Protein AF-B5H5Q3-F1 (afdb_monomer)

Radius of gyration: 19.98 Å; Cα contacts (8 Å, |Δi|>4): 103; chains: 1; bounding box: 59×44×45 Å

Mean predicted aligned error: 7.94 Å

Structure (mmCIF, N/CA/C/O backbone):
data_AF-B5H5Q3-F1
#
_entry.id   AF-B5H5Q3-F1
#
loop_
_atom_site.group_PDB
_atom_site.id
_atom_site.type_symbol
_atom_site.label_atom_id
_atom_site.label_alt_id
_atom_site.label_comp_id
_atom_site.label_asym_id
_atom_site.label_entity_id
_atom_site.label_seq_id
_atom_site.pdbx_PDB_ins_code
_atom_site.Cartn_x
_atom_site.Cartn_y
_atom_site.Cartn_z
_atom_site.occupancy
_atom_site.B_iso_or_equiv
_atom_site.auth_seq_id
_atom_site.auth_comp_id
_atom_site.auth_asym_id
_atom_site.auth_atom_id
_atom_site.pdbx_PDB_model_num
ATOM 1 N N . MET A 1 1 ? 44.001 32.741 -11.423 1.00 55.09 1 MET A N 1
ATOM 2 C CA . MET A 1 1 ? 42.917 33.695 -11.099 1.00 55.09 1 MET A CA 1
ATOM 3 C C . MET A 1 1 ? 42.228 34.040 -12.415 1.00 55.09 1 MET A C 1
ATOM 5 O O . MET A 1 1 ? 42.958 34.307 -13.357 1.00 55.09 1 MET A 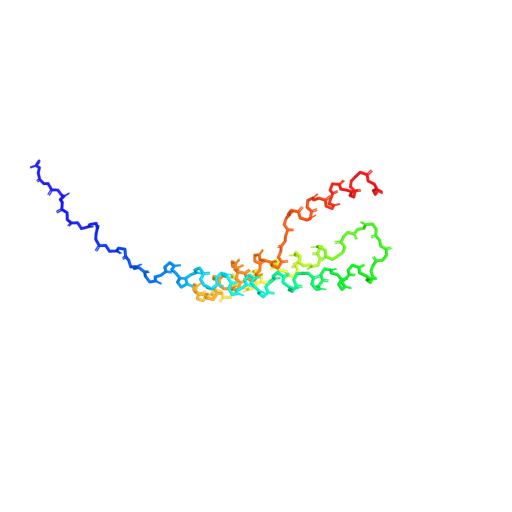O 1
ATOM 9 N N . ALA A 1 2 ? 40.889 33.980 -12.461 1.00 48.66 2 ALA A N 1
ATOM 10 C CA . ALA A 1 2 ? 40.002 33.971 -13.646 1.00 48.66 2 ALA A CA 1
ATOM 11 C C . ALA A 1 2 ? 39.981 32.629 -14.409 1.00 48.66 2 ALA A C 1
ATOM 13 O O . ALA A 1 2 ? 41.018 32.133 -14.819 1.00 48.66 2 ALA A O 1
ATOM 14 N N . GLY A 1 3 ? 38.867 31.935 -14.622 1.00 43.88 3 GLY A N 1
ATOM 15 C CA . GLY A 1 3 ? 37.472 32.141 -14.241 1.00 43.88 3 GLY A CA 1
ATOM 16 C C . GLY A 1 3 ? 36.688 30.963 -14.828 1.00 43.88 3 GLY A C 1
ATOM 17 O O . GLY A 1 3 ? 36.491 30.906 -16.036 1.00 43.88 3 GLY A O 1
ATOM 18 N N . ARG A 1 4 ? 36.303 29.986 -13.994 1.00 48.16 4 ARG A N 1
ATOM 19 C CA . ARG A 1 4 ? 35.401 28.886 -14.380 1.00 48.16 4 ARG A CA 1
ATOM 20 C C . ARG A 1 4 ? 33.978 29.443 -14.430 1.00 48.16 4 ARG A C 1
ATOM 22 O O . ARG A 1 4 ? 33.277 29.437 -13.425 1.00 48.16 4 ARG A O 1
ATOM 29 N N . LEU A 1 5 ? 33.588 29.947 -15.594 1.00 65.25 5 LEU A N 1
ATOM 30 C CA . LEU A 1 5 ? 32.201 30.195 -15.969 1.00 65.25 5 LEU A CA 1
ATOM 31 C C . LEU A 1 5 ? 31.893 29.317 -17.178 1.00 65.25 5 LEU A C 1
ATOM 33 O O . LEU A 1 5 ? 32.636 29.338 -18.154 1.00 65.25 5 LEU A O 1
ATOM 37 N N . GLY A 1 6 ? 30.792 28.577 -17.093 1.00 53.34 6 GLY A N 1
ATOM 38 C CA . GLY A 1 6 ? 30.222 27.843 -18.218 1.00 53.34 6 GLY A CA 1
ATOM 39 C C . GLY A 1 6 ? 30.374 26.334 -18.101 1.00 53.34 6 GLY A C 1
ATOM 40 O O . GLY A 1 6 ? 31.250 25.759 -18.730 1.00 53.34 6 GLY A O 1
ATOM 41 N N . ASP A 1 7 ? 29.532 25.709 -17.276 1.00 50.41 7 ASP A N 1
ATOM 42 C CA . ASP A 1 7 ? 28.501 24.796 -17.796 1.00 50.41 7 ASP A CA 1
ATOM 43 C C . ASP A 1 7 ? 27.568 24.363 -16.646 1.00 50.41 7 ASP A C 1
ATOM 45 O O . ASP A 1 7 ? 27.742 23.332 -16.005 1.00 50.41 7 ASP A O 1
ATOM 49 N N . GLN A 1 8 ? 26.617 25.237 -16.307 1.00 54.97 8 GLN A N 1
ATOM 50 C CA . GLN A 1 8 ? 25.498 24.965 -15.391 1.00 54.97 8 GLN A CA 1
ATOM 51 C C . GLN A 1 8 ? 24.194 24.991 -16.208 1.00 54.97 8 GLN A C 1
ATOM 53 O O . GLN A 1 8 ? 23.258 25.718 -15.882 1.00 54.97 8 GLN A O 1
ATOM 58 N N . GLY A 1 9 ? 24.160 24.275 -17.336 1.00 47.84 9 GLY A N 1
ATOM 59 C CA . GLY A 1 9 ? 23.084 24.372 -18.323 1.00 47.84 9 GLY A CA 1
ATOM 60 C C . GLY A 1 9 ? 22.610 23.015 -18.827 1.00 47.84 9 GLY A C 1
ATOM 61 O O . GLY A 1 9 ? 22.812 22.687 -19.988 1.00 47.84 9 GLY A O 1
ATOM 62 N N . GLY A 1 10 ? 21.952 22.228 -17.972 1.00 42.03 10 GLY A N 1
ATOM 63 C CA . GLY A 1 10 ? 21.424 20.924 -18.382 1.00 42.03 10 GLY A CA 1
ATOM 64 C C . GLY A 1 10 ? 20.318 20.361 -17.495 1.00 42.03 10 GLY A C 1
ATOM 65 O O . GLY A 1 10 ? 20.287 19.155 -17.258 1.00 42.03 10 GLY A O 1
ATOM 66 N N . ALA A 1 11 ? 19.415 21.199 -16.978 1.00 49.88 11 ALA A N 1
ATOM 67 C CA . ALA A 1 11 ? 18.161 20.700 -16.421 1.00 49.88 11 ALA A CA 1
ATOM 68 C C . ALA A 1 11 ? 17.346 20.067 -17.563 1.00 49.88 11 ALA A C 1
ATOM 70 O O . ALA A 1 11 ? 16.744 20.785 -18.354 1.00 49.88 11 ALA A O 1
ATOM 71 N N . ARG A 1 12 ? 17.364 18.731 -17.675 1.00 56.44 12 ARG A N 1
ATOM 72 C CA . ARG A 1 12 ? 16.445 17.974 -18.542 1.00 56.44 12 ARG A CA 1
ATOM 73 C C . ARG A 1 12 ? 15.008 18.183 -18.021 1.00 56.44 12 ARG A C 1
ATOM 75 O O . ARG A 1 12 ? 14.709 17.665 -16.941 1.00 56.44 12 ARG A O 1
ATOM 82 N N . PRO A 1 13 ? 14.133 18.959 -18.696 1.00 52.31 13 PRO A N 1
ATOM 83 C CA . PRO A 1 13 ? 12.822 19.366 -18.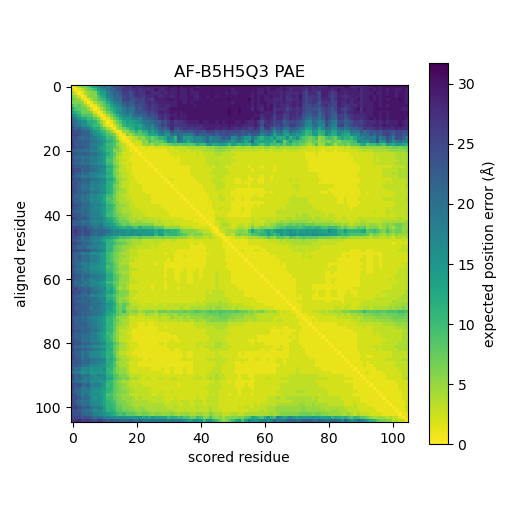160 1.00 52.31 13 PRO A CA 1
ATOM 84 C C . PRO A 1 13 ? 11.750 18.260 -18.169 1.00 52.31 13 PRO A C 1
ATOM 86 O O . PRO A 1 13 ? 10.609 18.478 -17.777 1.00 52.31 13 PRO A O 1
ATOM 89 N N . ASP A 1 14 ? 12.103 17.067 -18.615 1.00 54.38 14 ASP A N 1
ATOM 90 C CA . ASP A 1 14 ? 11.216 15.970 -18.985 1.00 54.38 14 ASP A CA 1
ATOM 91 C C . ASP A 1 14 ? 11.237 14.817 -17.966 1.00 54.38 14 ASP A C 1
ATOM 93 O O . ASP A 1 14 ? 10.234 14.126 -17.780 1.00 54.38 14 ASP A O 1
ATOM 97 N N . GLY A 1 15 ? 12.329 14.664 -17.208 1.00 53.09 15 GLY A N 1
ATOM 98 C CA . GLY A 1 15 ? 12.467 13.599 -16.207 1.00 53.09 15 GLY A CA 1
ATOM 99 C C . GLY A 1 15 ? 11.628 13.802 -14.939 1.00 53.09 15 GLY A C 1
ATOM 100 O O . GLY A 1 15 ? 11.191 12.828 -14.336 1.00 53.09 15 GLY A O 1
ATOM 101 N N . GLY A 1 16 ? 11.372 15.051 -14.531 1.00 61.38 16 GLY A N 1
ATOM 102 C CA . GLY A 1 16 ? 10.642 15.360 -13.293 1.00 61.38 16 GLY A CA 1
ATOM 103 C C . GLY A 1 16 ? 9.127 15.176 -13.410 1.00 61.38 16 GLY A C 1
ATOM 104 O O . GLY A 1 16 ? 8.512 14.548 -12.552 1.00 61.38 16 GLY A O 1
ATOM 105 N N . VAL A 1 17 ? 8.520 15.686 -14.487 1.00 66.25 17 VAL A N 1
ATOM 106 C CA . VAL A 1 17 ? 7.060 15.629 -14.704 1.00 66.25 17 VAL A CA 1
ATOM 107 C C . VAL A 1 17 ? 6.583 14.194 -14.923 1.00 66.25 17 VAL A C 1
ATOM 109 O O . VAL A 1 17 ? 5.590 13.783 -14.323 1.00 66.25 17 VAL A O 1
ATOM 112 N N . VAL A 1 18 ? 7.314 13.406 -15.720 1.00 69.50 18 VAL A N 1
ATOM 113 C CA . VAL A 1 18 ? 7.005 11.981 -15.929 1.00 69.50 18 VAL A CA 1
ATOM 114 C C . VAL A 1 18 ? 7.073 11.216 -14.606 1.00 69.50 18 VAL A C 1
ATOM 116 O O . VAL A 1 18 ? 6.203 10.392 -14.333 1.00 69.50 18 VAL A O 1
ATOM 119 N N . ASN A 1 19 ? 8.034 11.542 -13.737 1.00 85.25 19 ASN A N 1
ATOM 120 C CA . ASN A 1 19 ? 8.141 10.934 -12.413 1.00 85.25 19 ASN A CA 1
ATOM 121 C C . ASN A 1 19 ? 6.895 11.227 -11.554 1.00 85.25 19 ASN A C 1
ATOM 123 O O . ASN A 1 19 ? 6.316 10.313 -10.973 1.00 85.25 19 ASN A O 1
ATOM 127 N N . TRP A 1 20 ? 6.416 12.477 -11.536 1.00 92.88 20 TRP A N 1
ATOM 128 C CA . TRP A 1 20 ? 5.206 12.854 -10.793 1.00 92.88 20 TRP A CA 1
ATOM 129 C C . TRP A 1 20 ? 3.942 12.174 -11.314 1.00 92.88 20 TRP A C 1
ATOM 131 O O . TRP A 1 20 ? 3.133 11.710 -10.513 1.00 92.88 20 TRP A O 1
ATOM 141 N N . LEU A 1 21 ? 3.772 12.076 -12.636 1.00 96.25 21 LEU A N 1
ATOM 142 C CA . LEU A 1 21 ? 2.628 11.378 -13.229 1.00 96.25 21 LEU A CA 1
ATOM 143 C C . LEU A 1 21 ? 2.596 9.905 -12.814 1.00 96.25 21 LEU A C 1
ATOM 145 O O . LEU A 1 21 ? 1.539 9.398 -12.449 1.00 96.25 21 LEU A O 1
ATOM 149 N N . LEU A 1 22 ? 3.750 9.236 -12.800 1.00 96.56 22 LEU A N 1
ATOM 150 C CA . LEU A 1 22 ? 3.857 7.847 -12.353 1.00 96.56 22 LEU A CA 1
ATOM 151 C C . LEU A 1 22 ? 3.512 7.697 -10.867 1.00 96.56 22 LEU A C 1
ATOM 153 O O . LEU A 1 22 ? 2.750 6.796 -10.518 1.00 96.56 22 LEU A O 1
ATOM 157 N N . VAL A 1 23 ? 3.990 8.599 -10.001 1.00 97.44 23 VAL A N 1
ATOM 158 C CA . VAL A 1 23 ? 3.586 8.606 -8.583 1.00 97.44 23 VAL A CA 1
ATOM 159 C C . VAL A 1 23 ? 2.075 8.786 -8.458 1.00 97.44 23 VAL A C 1
ATOM 161 O O . VAL A 1 23 ? 1.435 8.021 -7.741 1.00 97.44 23 VAL A O 1
ATOM 164 N N . MET A 1 24 ? 1.493 9.758 -9.168 1.00 97.88 24 MET A N 1
ATOM 165 C CA . MET A 1 24 ? 0.057 10.044 -9.106 1.00 97.88 24 MET A CA 1
ATOM 166 C C . MET A 1 24 ? -0.788 8.862 -9.578 1.00 97.88 24 MET A C 1
ATOM 168 O O . MET A 1 24 ? -1.762 8.524 -8.915 1.00 97.88 24 MET A O 1
ATOM 172 N N . VAL A 1 25 ? -0.410 8.200 -10.674 1.00 98.25 25 VAL A N 1
ATOM 173 C CA . VAL A 1 25 ? -1.118 7.011 -11.173 1.00 98.25 25 VAL A CA 1
ATOM 174 C C . VAL A 1 25 ? -1.019 5.863 -10.171 1.00 98.25 25 VAL A C 1
ATOM 176 O O . VAL A 1 25 ? -2.033 5.255 -9.833 1.00 98.25 25 VAL A O 1
ATOM 179 N N . GLY A 1 26 ? 0.178 5.589 -9.647 1.00 98.25 26 GLY A N 1
ATOM 180 C CA . GLY A 1 26 ? 0.366 4.551 -8.634 1.00 98.25 26 GLY A CA 1
ATOM 181 C C . GLY A 1 26 ? -0.452 4.837 -7.376 1.00 98.25 26 GLY A C 1
ATOM 182 O O . GLY A 1 26 ? -1.154 3.959 -6.878 1.00 98.25 26 GLY A O 1
ATOM 183 N N . ALA A 1 27 ? -0.442 6.085 -6.909 1.00 98.25 27 ALA A N 1
ATOM 184 C CA . ALA A 1 27 ? -1.188 6.508 -5.732 1.00 98.25 27 ALA A CA 1
ATOM 185 C C . ALA A 1 27 ? -2.710 6.471 -5.944 1.00 98.25 27 ALA A C 1
ATOM 187 O O . ALA A 1 27 ? -3.444 6.041 -5.052 1.00 98.25 27 ALA A O 1
ATOM 188 N N . ALA A 1 28 ? -3.186 6.861 -7.131 1.00 98.44 28 ALA A N 1
ATOM 189 C CA . ALA A 1 28 ? -4.597 6.804 -7.509 1.00 98.44 28 ALA A CA 1
ATOM 190 C C . ALA A 1 28 ? -5.145 5.370 -7.532 1.00 98.44 28 ALA A C 1
ATOM 192 O O . ALA A 1 28 ? -6.341 5.180 -7.338 1.00 98.44 28 ALA A O 1
ATOM 193 N N . LEU A 1 29 ? -4.285 4.364 -7.722 1.00 98.38 29 LEU A N 1
ATOM 194 C CA . LEU A 1 29 ? -4.638 2.949 -7.580 1.00 98.38 29 LEU A CA 1
ATOM 195 C C . LEU A 1 29 ? -4.463 2.451 -6.137 1.00 98.38 29 LEU A C 1
ATOM 197 O O . LEU A 1 29 ? -5.319 1.734 -5.616 1.00 98.38 29 LEU A O 1
ATOM 201 N N . GLY A 1 30 ? -3.377 2.849 -5.470 1.00 98.38 30 GLY A N 1
ATOM 202 C CA . GLY A 1 30 ? -3.029 2.381 -4.127 1.00 98.38 30 GLY A CA 1
ATOM 203 C C . GLY A 1 30 ? -3.997 2.850 -3.047 1.00 98.38 30 GLY A C 1
ATOM 204 O O . GLY A 1 30 ? -4.382 2.057 -2.191 1.00 98.38 30 GLY A O 1
ATOM 205 N N . ALA A 1 31 ? -4.459 4.102 -3.106 1.00 98.31 31 ALA A N 1
ATOM 206 C CA . ALA A 1 31 ? -5.363 4.647 -2.096 1.00 98.31 31 ALA A CA 1
ATOM 207 C C . ALA A 1 31 ? -6.760 3.981 -2.100 1.00 98.31 31 ALA A C 1
ATOM 209 O O . ALA A 1 31 ? -7.215 3.587 -1.021 1.00 98.31 31 ALA A O 1
ATOM 210 N N . PRO A 1 32 ? -7.439 3.774 -3.251 1.00 98.44 32 PRO A N 1
ATOM 211 C CA . PRO A 1 32 ? -8.672 2.988 -3.291 1.00 98.44 32 PRO A CA 1
ATOM 212 C C . PRO A 1 32 ? -8.459 1.534 -2.874 1.00 98.44 32 PRO A C 1
ATOM 214 O O . PRO A 1 32 ? -9.279 0.993 -2.134 1.00 98.44 32 PRO A O 1
ATOM 217 N N . LEU A 1 33 ? -7.353 0.906 -3.292 1.00 98.44 33 LEU A N 1
ATOM 218 C CA . LEU A 1 33 ? -7.044 -0.468 -2.897 1.00 98.44 33 LEU A CA 1
ATOM 219 C C . LEU A 1 33 ? -6.869 -0.588 -1.379 1.00 98.44 33 LEU A C 1
ATOM 221 O O . LEU A 1 33 ? -7.418 -1.513 -0.780 1.00 98.44 33 LEU A O 1
ATOM 225 N N . ARG A 1 34 ? -6.179 0.373 -0.750 1.00 98.25 34 ARG A N 1
ATOM 226 C CA . ARG A 1 34 ? -6.075 0.480 0.710 1.00 98.25 34 ARG A CA 1
ATOM 227 C C . ARG A 1 34 ? -7.451 0.575 1.343 1.00 98.25 34 ARG A C 1
ATOM 229 O O . ARG A 1 34 ? -7.761 -0.229 2.210 1.00 98.25 34 ARG A O 1
ATOM 236 N N . TYR A 1 35 ? -8.275 1.520 0.891 1.00 98.06 35 TYR A N 1
ATOM 237 C CA . TYR A 1 35 ? -9.611 1.735 1.444 1.00 98.06 35 TYR A CA 1
ATOM 238 C C . TYR A 1 35 ? -10.482 0.475 1.360 1.00 98.06 35 TYR A C 1
ATOM 240 O O . TYR A 1 35 ? -11.080 0.064 2.352 1.00 98.06 35 TYR A O 1
ATOM 248 N N . LEU A 1 36 ? -10.535 -0.166 0.191 1.00 98.19 36 LEU A N 1
ATOM 249 C CA . LEU A 1 36 ? -11.356 -1.356 -0.017 1.00 98.19 36 LEU A CA 1
ATOM 250 C C . LEU A 1 36 ? -10.838 -2.555 0.782 1.00 98.19 36 LEU A C 1
ATOM 252 O O . LEU A 1 36 ? -11.638 -3.264 1.391 1.00 98.19 36 LEU A O 1
ATOM 256 N N . THR A 1 37 ? -9.520 -2.770 0.809 1.00 97.75 37 THR A N 1
ATOM 257 C CA . THR A 1 37 ? -8.901 -3.892 1.532 1.00 97.75 37 THR A CA 1
ATOM 258 C C . THR A 1 37 ? -9.051 -3.726 3.038 1.00 97.75 37 THR A C 1
ATOM 260 O O . THR A 1 37 ? -9.487 -4.662 3.703 1.00 97.75 37 THR A O 1
ATOM 263 N N . ASP A 1 38 ? -8.768 -2.532 3.564 1.00 96.75 38 ASP A N 1
ATOM 264 C CA . ASP A 1 38 ? -8.942 -2.200 4.978 1.00 96.75 38 ASP A CA 1
ATOM 265 C C . ASP A 1 38 ? -10.379 -2.484 5.433 1.00 96.75 38 ASP A C 1
ATOM 267 O O . ASP A 1 38 ? -10.599 -3.268 6.355 1.00 96.75 38 ASP A O 1
ATOM 271 N N . ARG A 1 39 ? -11.375 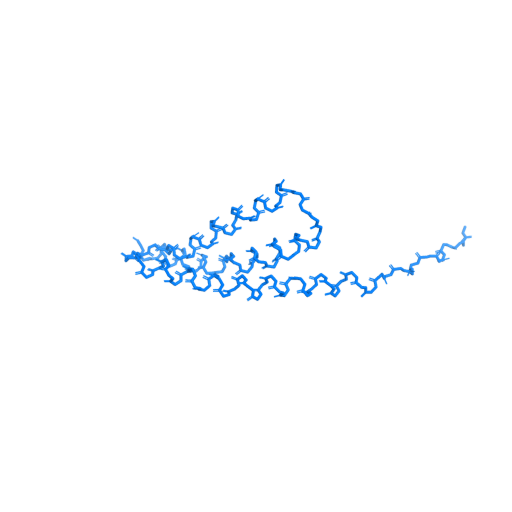-1.961 4.704 1.00 96.06 39 ARG A N 1
ATOM 272 C CA . ARG A 1 39 ? -12.797 -2.175 5.013 1.00 96.06 39 ARG A CA 1
ATOM 273 C C . ARG A 1 39 ? -13.208 -3.638 4.894 1.00 96.06 39 ARG A C 1
ATOM 275 O O . ARG A 1 39 ? -13.922 -4.142 5.759 1.00 96.06 39 ARG A O 1
ATOM 282 N N . ALA A 1 40 ? -12.779 -4.323 3.836 1.00 97.25 40 ALA A N 1
ATOM 283 C CA . ALA A 1 40 ? -13.111 -5.725 3.620 1.00 97.25 40 ALA A CA 1
ATOM 284 C C . ALA A 1 40 ? -12.551 -6.612 4.740 1.00 97.25 40 ALA A C 1
ATOM 286 O O . ALA A 1 40 ? -13.266 -7.475 5.252 1.00 97.25 40 ALA A O 1
ATOM 287 N N . VAL A 1 41 ? -11.298 -6.405 5.134 1.00 96.94 41 VAL A N 1
ATOM 288 C CA . VAL A 1 41 ? -10.670 -7.169 6.213 1.00 96.94 41 VAL A CA 1
ATOM 289 C C . VAL A 1 41 ? -11.310 -6.807 7.550 1.00 96.94 41 VAL A C 1
ATOM 291 O O . VAL A 1 41 ? -11.752 -7.702 8.260 1.00 96.94 41 VAL A O 1
ATOM 294 N N . GLN A 1 42 ? -11.463 -5.521 7.868 1.00 93.69 42 GLN A N 1
ATOM 295 C CA . GLN A 1 42 ? -11.975 -5.102 9.172 1.00 93.69 42 GLN A CA 1
ATOM 296 C C . GLN A 1 42 ? -13.399 -5.609 9.447 1.00 93.69 42 GLN A C 1
ATOM 298 O O . GLN A 1 42 ? -13.691 -6.016 10.563 1.00 93.69 42 GLN A O 1
ATOM 303 N N . VAL A 1 43 ? -14.280 -5.659 8.441 1.00 94.69 43 VAL A N 1
ATOM 304 C CA . VAL A 1 43 ? -15.659 -6.171 8.610 1.00 94.69 43 VAL A CA 1
ATOM 305 C C . VAL A 1 43 ? -15.702 -7.675 8.922 1.00 94.69 43 VAL A C 1
ATOM 307 O O . VAL A 1 43 ? -16.687 -8.160 9.470 1.00 94.69 43 VAL A O 1
ATOM 310 N N . ARG A 1 44 ? -14.648 -8.429 8.593 1.00 94.88 44 ARG A N 1
ATOM 311 C CA . ARG A 1 44 ? -14.560 -9.873 8.871 1.00 94.88 44 ARG A CA 1
ATOM 312 C C . ARG A 1 44 ? -14.008 -10.188 10.262 1.00 94.88 44 ARG A C 1
ATOM 314 O O . ARG A 1 44 ? -14.060 -11.343 10.672 1.00 94.88 44 ARG A O 1
ATOM 321 N N . HIS A 1 45 ? -13.478 -9.191 10.968 1.00 92.25 45 HIS A N 1
ATOM 322 C CA . HIS A 1 45 ? -12.850 -9.354 12.273 1.00 92.25 45 HIS A CA 1
ATOM 323 C C . HIS A 1 45 ? -13.558 -8.482 13.312 1.00 92.25 45 HIS A C 1
ATOM 325 O O . HIS A 1 45 ? -13.367 -7.268 13.352 1.00 92.25 45 HIS A O 1
ATOM 331 N N . ASP A 1 46 ? -14.336 -9.110 14.192 1.00 83.50 46 ASP A N 1
ATOM 332 C CA . ASP A 1 46 ? -14.952 -8.436 15.338 1.00 83.50 46 ASP A CA 1
ATOM 333 C C . ASP A 1 46 ? -13.965 -8.391 16.515 1.00 83.50 46 ASP A C 1
ATOM 335 O O . ASP A 1 46 ? -14.055 -9.147 17.481 1.00 83.50 46 ASP A O 1
ATOM 339 N N . SER A 1 47 ? -12.915 -7.580 16.375 1.00 85.25 47 SER A N 1
ATOM 340 C CA . SER A 1 47 ? -11.873 -7.433 17.393 1.00 85.25 47 SER A CA 1
ATOM 341 C C . SER A 1 47 ? -11.420 -5.988 17.534 1.00 85.25 47 SER A C 1
ATOM 343 O O . SER A 1 47 ? -11.453 -5.227 16.570 1.00 85.25 47 SER A O 1
ATOM 345 N N . VAL A 1 48 ? -10.901 -5.641 18.715 1.00 88.62 48 VAL A N 1
ATOM 346 C CA . VAL A 1 48 ? -10.311 -4.319 18.998 1.00 88.62 48 VAL A CA 1
ATOM 347 C C . VAL A 1 48 ? -9.059 -4.061 18.147 1.00 88.62 48 VAL A C 1
ATOM 349 O O . VAL A 1 48 ? -8.720 -2.913 17.868 1.00 88.62 48 VAL A O 1
ATOM 352 N N . PHE A 1 49 ? -8.381 -5.124 17.704 1.00 94.00 49 PHE A N 1
ATOM 353 C CA . PHE A 1 49 ? -7.195 -5.019 16.863 1.00 94.00 49 PHE A CA 1
ATOM 354 C C . PHE A 1 49 ? -7.543 -4.556 15.429 1.00 94.00 49 PHE A C 1
ATOM 356 O O . PHE A 1 49 ? -8.465 -5.111 14.816 1.00 94.00 49 PHE A O 1
ATOM 363 N N . PRO A 1 50 ? -6.792 -3.590 14.860 1.00 95.19 50 PRO A N 1
ATOM 364 C CA . PRO A 1 50 ? -7.043 -3.040 13.529 1.00 95.19 50 PRO A CA 1
ATOM 365 C C . PRO A 1 50 ? -6.510 -3.950 12.408 1.00 95.19 50 PRO A C 1
ATOM 367 O O . PRO A 1 50 ? -5.510 -3.660 11.743 1.00 95.19 50 PRO A O 1
ATOM 370 N N . TRP A 1 51 ? -7.179 -5.082 12.180 1.00 97.19 51 TRP A N 1
ATOM 371 C CA . TRP A 1 51 ? -6.784 -6.049 11.150 1.00 97.19 51 TRP A CA 1
ATOM 372 C C . TRP A 1 51 ? -6.724 -5.444 9.746 1.00 97.19 51 TRP A C 1
ATOM 374 O O . TRP A 1 51 ? -5.830 -5.803 8.980 1.00 97.19 51 TRP A O 1
ATOM 384 N N . GLY A 1 52 ? -7.627 -4.515 9.415 1.00 97.12 52 GLY A N 1
ATOM 385 C CA . GLY A 1 52 ? -7.624 -3.837 8.116 1.00 97.12 52 GLY A CA 1
ATOM 386 C C . GLY A 1 52 ? -6.303 -3.122 7.838 1.00 97.12 52 GLY A C 1
ATOM 387 O O . GLY A 1 52 ? -5.604 -3.438 6.868 1.00 97.12 52 GLY A O 1
ATOM 388 N N . THR A 1 53 ? -5.913 -2.230 8.748 1.00 97.38 53 THR A N 1
ATOM 389 C CA . THR A 1 53 ? -4.706 -1.414 8.604 1.00 97.38 53 THR A CA 1
ATOM 390 C C . THR A 1 53 ? -3.431 -2.246 8.740 1.00 97.38 53 THR A C 1
ATOM 392 O O . THR A 1 53 ? -2.442 -1.977 8.050 1.00 97.38 53 THR A O 1
ATOM 395 N N . PHE A 1 54 ? -3.441 -3.301 9.559 1.00 97.62 54 PHE A N 1
ATOM 396 C CA . PHE A 1 54 ? -2.329 -4.248 9.621 1.00 97.62 54 PHE A CA 1
ATOM 397 C C . PHE A 1 54 ? -2.104 -4.953 8.274 1.00 97.62 54 PHE A C 1
ATOM 399 O O . PHE A 1 54 ? -0.981 -4.969 7.767 1.00 97.62 54 PHE A O 1
ATOM 406 N N . VAL A 1 55 ? -3.164 -5.488 7.658 1.00 98.25 55 VAL A N 1
ATOM 407 C CA . VAL A 1 55 ? -3.058 -6.245 6.401 1.00 98.25 55 VAL A CA 1
ATOM 408 C C . VAL A 1 55 ? -2.574 -5.366 5.250 1.00 98.25 55 VAL A C 1
ATOM 410 O O . VAL A 1 55 ? -1.680 -5.788 4.516 1.00 98.25 55 VAL A O 1
ATOM 413 N N . VAL A 1 56 ? -3.092 -4.143 5.095 1.00 98.38 56 VAL A N 1
ATOM 414 C CA . VAL A 1 56 ? -2.637 -3.247 4.012 1.00 98.38 56 VAL A CA 1
ATOM 415 C C . VAL A 1 56 ? -1.166 -2.846 4.174 1.00 98.38 56 VAL A C 1
ATOM 417 O O . VAL A 1 56 ? -0.436 -2.807 3.184 1.00 98.38 56 VAL A O 1
ATOM 420 N N . ASN A 1 57 ? -0.692 -2.631 5.409 1.00 98.38 57 ASN A N 1
ATOM 421 C CA . ASN A 1 57 ? 0.718 -2.335 5.676 1.00 98.38 57 ASN A CA 1
ATOM 422 C C . ASN A 1 57 ? 1.623 -3.549 5.433 1.00 98.38 57 ASN A C 1
ATOM 424 O O . ASN A 1 57 ? 2.664 -3.410 4.790 1.00 98.38 57 ASN A O 1
ATOM 428 N N . ALA A 1 58 ? 1.225 -4.738 5.893 1.00 98.50 58 ALA A N 1
ATOM 429 C CA . ALA A 1 58 ? 1.991 -5.967 5.698 1.00 98.50 58 ALA A CA 1
ATOM 430 C C . ALA A 1 58 ? 2.080 -6.349 4.211 1.00 98.50 58 ALA A C 1
ATOM 432 O O . ALA A 1 58 ? 3.173 -6.589 3.696 1.00 98.50 58 ALA A O 1
ATOM 433 N N . ALA A 1 59 ? 0.949 -6.335 3.498 1.00 98.31 59 ALA A N 1
ATOM 434 C CA . ALA A 1 59 ? 0.896 -6.634 2.070 1.00 98.31 59 ALA A CA 1
ATOM 4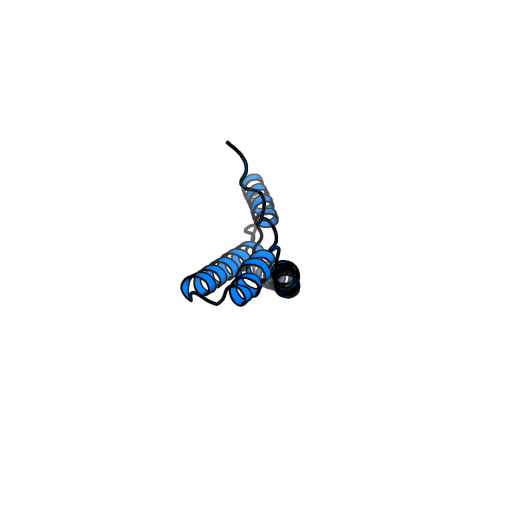35 C C . ALA A 1 59 ? 1.660 -5.592 1.241 1.00 98.31 59 ALA A C 1
ATOM 437 O O . ALA A 1 59 ? 2.444 -5.960 0.367 1.00 98.31 59 ALA A O 1
ATOM 438 N N . GLY A 1 60 ? 1.485 -4.299 1.538 1.00 98.00 60 GLY A N 1
ATOM 439 C CA . GLY A 1 60 ? 2.211 -3.229 0.856 1.00 98.00 60 GLY A CA 1
ATOM 440 C C . GLY A 1 60 ? 3.720 -3.277 1.101 1.00 98.00 60 GLY A C 1
ATOM 441 O O . GLY A 1 60 ? 4.490 -3.084 0.165 1.00 98.00 60 GLY A O 1
ATOM 442 N N . SER A 1 61 ? 4.159 -3.616 2.317 1.00 98.12 61 SER A N 1
ATOM 443 C CA . SER A 1 61 ? 5.587 -3.778 2.631 1.00 98.12 61 SER A CA 1
ATOM 444 C C . SER A 1 61 ? 6.196 -5.000 1.942 1.00 98.12 61 SER A C 1
ATOM 446 O O . SER A 1 61 ? 7.312 -4.920 1.432 1.00 98.12 61 SER A O 1
ATOM 448 N N . LEU A 1 62 ? 5.462 -6.116 1.872 1.00 98.50 62 LEU A N 1
ATOM 449 C CA . LEU A 1 62 ? 5.897 -7.303 1.134 1.00 98.50 62 LEU A CA 1
ATOM 450 C C . LEU A 1 62 ? 6.028 -7.007 -0.366 1.00 98.50 62 LEU A C 1
ATOM 452 O O . LEU A 1 62 ? 7.039 -7.354 -0.977 1.00 98.50 62 LEU A O 1
ATOM 456 N N . LEU A 1 63 ? 5.035 -6.327 -0.949 1.00 98.19 63 LEU A N 1
ATOM 457 C CA . LEU A 1 63 ? 5.068 -5.914 -2.350 1.00 98.19 63 LEU A CA 1
ATOM 458 C C . LEU A 1 63 ? 6.234 -4.956 -2.619 1.00 98.19 63 LEU A C 1
ATOM 460 O O . LEU A 1 63 ? 6.960 -5.145 -3.592 1.00 98.19 63 LEU A O 1
ATOM 464 N N . LEU A 1 64 ? 6.461 -3.976 -1.740 1.00 97.81 64 LEU A N 1
ATOM 465 C CA . LEU A 1 64 ? 7.592 -3.057 -1.848 1.00 97.81 64 LEU A CA 1
ATOM 466 C C . LEU A 1 64 ? 8.929 -3.804 -1.783 1.00 97.81 64 LEU A C 1
ATOM 468 O O . LEU A 1 64 ? 9.812 -3.537 -2.594 1.00 97.81 64 LEU A O 1
ATOM 472 N N . GLY A 1 65 ? 9.064 -4.767 -0.867 1.00 97.81 65 GLY A N 1
ATOM 473 C CA . GLY A 1 65 ? 10.239 -5.631 -0.774 1.00 97.81 65 GLY A CA 1
ATOM 474 C C . GLY A 1 65 ? 10.479 -6.433 -2.055 1.00 97.81 65 GLY A C 1
ATOM 475 O O . GLY A 1 65 ? 11.609 -6.488 -2.535 1.00 97.81 65 GLY A O 1
ATOM 476 N N . ALA A 1 66 ? 9.424 -6.991 -2.658 1.00 98.25 66 ALA A N 1
ATOM 477 C CA . ALA A 1 66 ? 9.514 -7.701 -3.934 1.00 98.25 66 ALA A CA 1
ATOM 478 C C . ALA A 1 66 ? 9.919 -6.771 -5.093 1.00 98.25 66 ALA A C 1
ATOM 480 O O . ALA A 1 66 ? 10.794 -7.120 -5.882 1.00 98.25 66 ALA A O 1
ATOM 481 N N . VAL A 1 67 ? 9.335 -5.571 -5.171 1.00 96.94 67 VAL A N 1
ATOM 482 C CA . VAL A 1 67 ? 9.672 -4.555 -6.184 1.00 96.94 67 VAL A CA 1
ATOM 483 C C . VAL A 1 67 ? 11.124 -4.090 -6.041 1.00 96.94 67 VAL A C 1
ATOM 485 O O . VAL A 1 67 ? 11.835 -3.985 -7.040 1.00 96.94 67 VAL A O 1
ATOM 488 N N . ALA A 1 68 ? 11.580 -3.847 -4.810 1.00 94.50 68 ALA A N 1
ATOM 489 C CA . ALA A 1 68 ? 12.957 -3.459 -4.523 1.00 94.50 68 ALA A CA 1
ATOM 490 C C . ALA A 1 68 ? 13.949 -4.592 -4.836 1.00 94.50 68 ALA A C 1
ATOM 492 O O . ALA A 1 68 ? 14.972 -4.356 -5.475 1.00 94.50 68 ALA A O 1
ATOM 493 N N . GLY A 1 69 ? 13.630 -5.828 -4.438 1.00 97.19 69 GLY A N 1
ATOM 494 C CA . GLY A 1 69 ? 14.479 -7.001 -4.658 1.00 97.19 69 GLY A CA 1
ATOM 495 C C . GLY A 1 69 ? 14.577 -7.432 -6.123 1.00 97.19 69 GLY A C 1
ATOM 496 O O . GLY A 1 69 ? 15.615 -7.934 -6.543 1.00 97.19 69 GLY A O 1
ATOM 497 N N . ALA A 1 70 ? 13.535 -7.193 -6.922 1.00 96.38 70 ALA A N 1
ATOM 498 C CA . ALA A 1 70 ? 13.529 -7.485 -8.355 1.00 96.38 70 ALA A CA 1
ATOM 499 C C . ALA A 1 70 ? 14.363 -6.498 -9.198 1.00 96.38 70 ALA A C 1
ATOM 501 O O . ALA A 1 70 ? 14.483 -6.701 -10.404 1.00 96.38 70 ALA A O 1
ATOM 502 N N . ALA A 1 71 ? 14.920 -5.440 -8.589 1.00 91.88 71 ALA A N 1
ATOM 503 C CA . ALA A 1 71 ? 15.744 -4.428 -9.257 1.00 91.88 71 ALA A CA 1
ATOM 504 C C . ALA A 1 71 ? 15.094 -3.856 -10.538 1.00 91.88 71 ALA A C 1
ATOM 506 O O . ALA A 1 71 ? 15.730 -3.736 -11.587 1.00 91.88 71 ALA A O 1
ATOM 507 N N . VAL A 1 72 ? 13.799 -3.524 -10.457 1.00 92.81 72 VAL A N 1
ATOM 508 C CA . VAL A 1 72 ? 13.032 -2.983 -11.590 1.00 92.81 72 VAL A CA 1
ATOM 509 C C . VAL A 1 72 ? 13.569 -1.625 -12.060 1.00 92.81 72 VAL A C 1
ATOM 511 O O . VAL A 1 72 ? 14.291 -0.929 -11.346 1.00 92.81 72 VAL A O 1
ATOM 514 N N . SER A 1 73 ? 13.183 -1.210 -13.271 1.00 94.50 73 SER A N 1
ATOM 515 C CA . SER A 1 73 ? 13.564 0.100 -13.807 1.00 94.50 73 SER A CA 1
ATOM 516 C C . SER A 1 73 ? 13.062 1.252 -12.925 1.00 94.50 73 SER A C 1
ATOM 518 O O . SER A 1 73 ? 12.020 1.149 -12.277 1.00 94.50 73 SER A O 1
ATOM 520 N N . SER A 1 74 ? 13.774 2.383 -12.938 1.00 92.94 74 SER A N 1
ATOM 521 C CA . SER A 1 74 ? 13.412 3.569 -12.141 1.00 92.94 74 SER A CA 1
ATOM 522 C C . SER A 1 74 ? 11.944 4.014 -12.328 1.00 92.94 74 SER A C 1
ATOM 524 O O . SER A 1 74 ? 11.249 4.153 -11.323 1.00 92.94 74 SER A O 1
ATOM 526 N N . PRO A 1 75 ? 11.390 4.106 -13.558 1.00 94.81 75 PRO A N 1
ATOM 527 C CA . PRO A 1 75 ? 9.971 4.425 -13.748 1.00 94.81 75 PRO A CA 1
ATOM 528 C C . PRO A 1 75 ? 9.016 3.409 -13.105 1.00 94.81 75 PRO A C 1
ATOM 530 O O . PRO A 1 75 ? 7.998 3.791 -12.525 1.00 94.81 75 PRO A O 1
ATOM 533 N N . ALA A 1 76 ? 9.344 2.114 -13.183 1.00 95.38 76 ALA A N 1
ATOM 534 C CA . ALA A 1 76 ? 8.547 1.065 -12.557 1.00 95.38 76 ALA A CA 1
ATOM 535 C C . ALA A 1 76 ? 8.611 1.157 -11.026 1.00 95.38 76 ALA A C 1
ATOM 537 O O . ALA A 1 76 ? 7.587 0.995 -10.366 1.00 95.38 76 ALA A O 1
ATOM 538 N N . TYR A 1 77 ? 9.777 1.482 -10.461 1.00 96.31 77 TYR A N 1
ATOM 539 C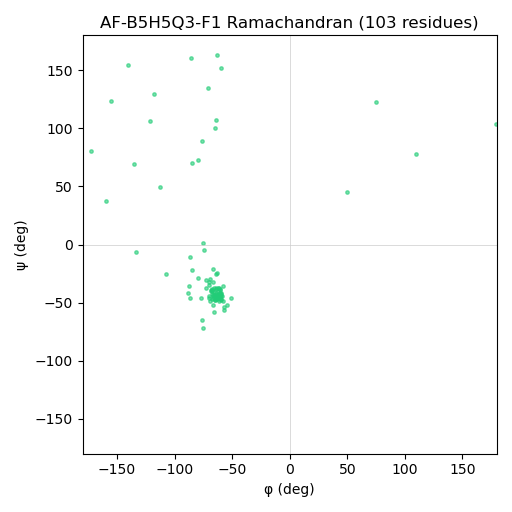 CA . TYR A 1 77 ? 9.930 1.698 -9.023 1.00 96.31 77 TYR A CA 1
ATOM 540 C C . TYR A 1 77 ? 9.157 2.933 -8.540 1.00 96.31 77 TYR A C 1
ATOM 542 O O . TYR A 1 77 ? 8.488 2.873 -7.511 1.00 96.31 77 TYR A O 1
ATOM 550 N N . THR A 1 78 ? 9.173 4.035 -9.292 1.00 96.94 78 THR A N 1
ATOM 551 C CA . THR A 1 78 ? 8.360 5.220 -8.981 1.00 96.94 78 THR A CA 1
ATOM 552 C C . THR A 1 78 ? 6.870 4.884 -8.960 1.00 96.94 78 THR A C 1
ATOM 554 O O . THR A 1 78 ? 6.162 5.259 -8.026 1.00 96.94 78 THR A O 1
ATOM 557 N N . LEU A 1 79 ? 6.380 4.170 -9.975 1.00 97.75 79 LEU A N 1
ATOM 558 C CA . LEU A 1 79 ? 4.970 3.803 -10.079 1.00 97.75 79 LEU A CA 1
ATOM 559 C C . LEU A 1 79 ? 4.553 2.827 -8.970 1.00 97.75 79 LEU A C 1
ATOM 561 O O . LEU A 1 79 ? 3.563 3.056 -8.276 1.00 97.75 79 LEU A O 1
ATOM 565 N N . LEU A 1 80 ? 5.296 1.728 -8.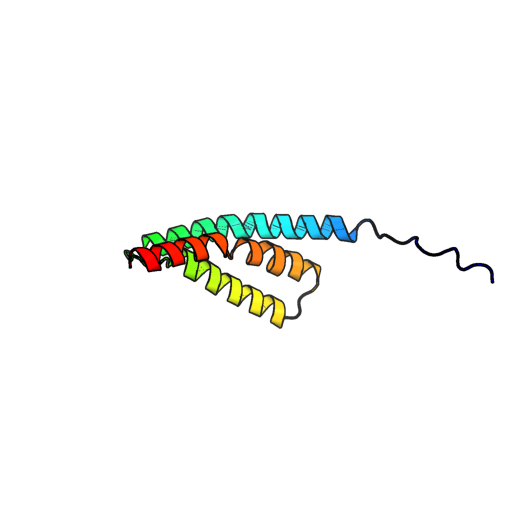815 1.00 98.06 80 LEU A N 1
ATOM 566 C CA . LEU A 1 80 ? 4.923 0.613 -7.945 1.00 98.06 80 LEU A CA 1
ATOM 567 C C . LEU A 1 80 ? 5.380 0.817 -6.503 1.00 98.06 80 LEU A C 1
ATOM 569 O O . LEU A 1 80 ? 4.607 0.588 -5.581 1.00 98.06 80 LEU A O 1
ATOM 573 N N . GLY A 1 81 ? 6.622 1.241 -6.295 1.00 97.25 81 GLY A N 1
ATOM 574 C CA . GLY A 1 81 ? 7.183 1.467 -4.968 1.00 97.25 81 GLY A CA 1
ATOM 575 C C . GLY A 1 81 ? 6.659 2.764 -4.362 1.00 97.25 81 GLY A C 1
ATOM 576 O O . GLY A 1 81 ? 5.924 2.743 -3.376 1.00 97.25 81 GLY A O 1
ATOM 577 N N . THR A 1 82 ? 7.004 3.901 -4.968 1.00 96.25 82 THR A N 1
ATOM 578 C CA . THR A 1 82 ? 6.642 5.216 -4.416 1.00 96.25 82 THR A CA 1
ATOM 579 C C . THR A 1 82 ? 5.142 5.501 -4.522 1.00 96.25 82 THR A C 1
ATOM 581 O O . THR A 1 82 ? 4.544 5.938 -3.545 1.00 96.25 82 THR A O 1
ATOM 584 N N . GLY A 1 83 ? 4.525 5.247 -5.679 1.00 97.69 83 GLY A N 1
ATOM 585 C CA . GLY A 1 83 ? 3.101 5.499 -5.907 1.00 97.69 83 GLY A CA 1
ATOM 586 C C . GLY A 1 83 ? 2.197 4.465 -5.233 1.00 97.69 83 GLY A C 1
ATOM 587 O O . GLY A 1 83 ? 1.515 4.767 -4.256 1.00 97.69 83 GLY A O 1
ATOM 588 N N . LEU A 1 84 ? 2.174 3.239 -5.765 1.00 98.50 84 LEU A N 1
ATOM 589 C CA . LEU A 1 84 ? 1.236 2.194 -5.343 1.00 98.50 84 LEU A CA 1
ATOM 590 C C . LEU A 1 84 ? 1.481 1.737 -3.901 1.00 98.50 84 LEU A C 1
ATOM 592 O O . LEU A 1 84 ? 0.575 1.850 -3.080 1.00 98.50 84 LEU A O 1
ATOM 596 N N . CYS A 1 85 ? 2.680 1.242 -3.571 1.00 98.31 85 CYS A N 1
ATOM 597 C CA . CYS A 1 85 ? 2.979 0.760 -2.218 1.00 98.31 85 CYS A CA 1
ATOM 598 C C . CYS A 1 85 ? 2.943 1.905 -1.196 1.00 98.31 85 CYS A C 1
ATOM 600 O O . CYS A 1 85 ? 2.424 1.726 -0.094 1.00 98.31 85 CYS A O 1
ATOM 602 N N . GLY A 1 86 ? 3.417 3.097 -1.574 1.00 97.56 86 GLY A N 1
ATOM 603 C CA . GLY A 1 86 ? 3.340 4.289 -0.728 1.00 97.56 86 GLY A CA 1
ATOM 604 C C . GLY A 1 86 ? 1.906 4.681 -0.357 1.00 97.56 86 GLY A C 1
ATOM 605 O O . GLY A 1 86 ? 1.649 4.999 0.798 1.00 97.56 86 GLY A O 1
ATOM 606 N N . ALA A 1 87 ? 0.955 4.608 -1.295 1.00 98.06 87 ALA A N 1
ATOM 607 C CA . ALA A 1 87 ? -0.454 4.916 -1.022 1.00 98.06 87 ALA A CA 1
ATOM 608 C C . ALA A 1 87 ? -1.261 3.735 -0.446 1.00 98.06 87 ALA A C 1
ATOM 610 O O . ALA A 1 87 ? -2.310 3.952 0.174 1.00 98.06 87 ALA A O 1
ATOM 611 N N . LEU A 1 88 ? -0.796 2.498 -0.666 1.00 98.44 88 LEU A N 1
ATOM 612 C CA . LEU A 1 88 ? -1.375 1.277 -0.099 1.00 98.44 88 LEU A CA 1
ATOM 613 C C . LEU A 1 88 ? -1.073 1.144 1.401 1.00 98.44 88 LEU A C 1
ATOM 615 O O . LEU A 1 88 ? -1.920 0.691 2.168 1.00 98.44 88 LEU A O 1
ATOM 619 N N . THR A 1 89 ? 0.126 1.545 1.816 1.00 98.25 89 THR A N 1
ATOM 620 C CA . THR A 1 89 ? 0.552 1.561 3.222 1.00 98.25 89 THR A C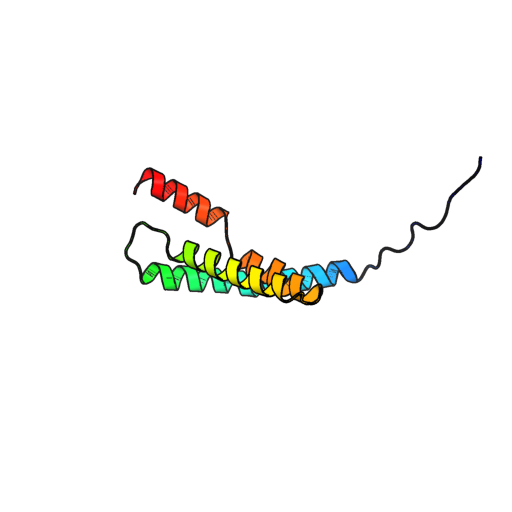A 1
ATOM 621 C C . THR A 1 89 ? 0.127 2.861 3.917 1.00 98.25 89 THR A C 1
ATOM 623 O O . THR A 1 89 ? -0.215 3.852 3.273 1.00 98.25 89 THR A O 1
ATOM 626 N N . THR A 1 90 ? 0.071 2.867 5.251 1.00 98.19 90 THR A N 1
ATOM 627 C CA . THR A 1 90 ? -0.261 4.077 6.021 1.00 98.19 90 THR A CA 1
ATOM 628 C C . THR A 1 90 ? 0.306 4.007 7.433 1.00 98.19 90 THR A C 1
ATOM 630 O O . THR A 1 90 ? -0.009 3.092 8.195 1.00 98.19 90 THR A O 1
ATOM 633 N N . TYR A 1 91 ? 1.113 5.006 7.801 1.00 96.94 91 TYR A N 1
ATOM 634 C CA . TYR A 1 91 ? 1.614 5.156 9.169 1.00 96.94 91 TYR A CA 1
ATOM 635 C C . TYR A 1 91 ? 0.657 5.956 10.060 1.00 96.94 91 TYR A C 1
ATOM 637 O O . TYR A 1 91 ? 0.503 5.638 11.234 1.00 96.94 91 TYR A O 1
ATOM 645 N N . SER A 1 92 ? -0.019 6.975 9.519 1.00 96.62 92 SER A N 1
ATOM 646 C CA . SER A 1 92 ? -0.888 7.858 10.309 1.00 96.62 92 SER A CA 1
ATOM 647 C C . SER A 1 92 ? -2.069 7.101 10.918 1.00 96.62 92 SER A C 1
ATOM 649 O O . SER A 1 92 ? -2.322 7.218 12.116 1.00 96.62 92 SER A O 1
ATOM 651 N N . THR A 1 93 ? -2.746 6.273 10.118 1.00 96.44 93 THR A N 1
ATOM 652 C CA . THR A 1 93 ? -3.844 5.418 10.593 1.00 96.44 93 THR A CA 1
ATOM 653 C C . THR A 1 93 ? -3.336 4.385 11.594 1.00 96.44 93 THR A C 1
ATOM 655 O O . THR A 1 93 ? -3.885 4.283 12.686 1.00 96.44 93 THR A O 1
ATOM 658 N N . PHE A 1 94 ? -2.234 3.701 11.271 1.00 96.56 94 PHE A N 1
ATOM 659 C CA . PHE A 1 94 ? -1.646 2.684 12.141 1.00 96.56 94 PHE A CA 1
ATOM 660 C C . PHE A 1 94 ? -1.254 3.246 13.514 1.00 96.56 94 PHE A C 1
ATOM 662 O O . PHE A 1 94 ? -1.542 2.641 14.544 1.00 96.56 94 PHE A O 1
ATOM 669 N N . SER A 1 95 ? -0.631 4.426 13.545 1.00 97.56 95 SER A N 1
ATOM 670 C CA . SER A 1 95 ? -0.250 5.103 14.785 1.00 97.56 95 SER A CA 1
ATOM 671 C C . SER A 1 95 ? -1.475 5.494 15.617 1.00 97.56 95 SER A C 1
ATOM 673 O O . SER A 1 95 ? -1.504 5.213 16.816 1.00 97.56 95 SER A O 1
ATOM 675 N N . TYR A 1 96 ? -2.507 6.067 14.987 1.00 96.88 96 TYR A N 1
ATOM 676 C CA . TYR A 1 96 ? -3.756 6.419 15.668 1.00 96.88 96 TYR A CA 1
ATOM 677 C C . TYR A 1 96 ? -4.451 5.194 16.280 1.00 96.88 96 TYR A C 1
ATOM 679 O O . TYR A 1 96 ? -4.876 5.224 17.434 1.00 96.88 96 TYR A O 1
ATOM 687 N N . GLU A 1 97 ? -4.544 4.096 15.532 1.00 95.62 97 GLU A N 1
ATOM 688 C CA . GLU A 1 97 ? -5.177 2.866 16.011 1.00 95.62 97 GLU A CA 1
ATOM 689 C C . GLU A 1 97 ? -4.348 2.165 17.085 1.00 95.62 97 GLU A C 1
ATOM 691 O O . GLU A 1 97 ? -4.918 1.630 18.031 1.00 95.62 97 GLU A O 1
ATOM 696 N N . THR A 1 98 ? -3.017 2.222 16.989 1.00 96.06 98 THR A N 1
ATOM 697 C CA . THR A 1 98 ? -2.115 1.708 18.028 1.00 96.06 98 THR A CA 1
ATOM 698 C C . THR A 1 98 ? -2.301 2.473 19.334 1.00 96.06 98 THR A C 1
ATOM 700 O O . THR A 1 98 ? -2.418 1.853 20.388 1.00 96.06 98 THR A O 1
ATOM 703 N N . LEU A 1 99 ? -2.385 3.808 19.278 1.00 96.88 99 LEU A N 1
ATOM 704 C CA . LEU A 1 99 ? -2.654 4.629 20.459 1.00 96.88 99 LEU A CA 1
ATOM 705 C C . LEU A 1 99 ? -4.012 4.272 21.074 1.00 96.88 99 LEU A C 1
ATOM 707 O O . LEU A 1 99 ? -4.108 4.021 22.271 1.00 96.88 99 LEU A O 1
ATOM 711 N N . ARG A 1 100 ? -5.052 4.162 20.243 1.00 94.38 100 ARG A N 1
ATOM 712 C CA . ARG A 1 100 ? -6.393 3.779 20.695 1.00 94.38 100 ARG A CA 1
ATOM 713 C C . ARG A 1 100 ? -6.429 2.374 21.307 1.00 94.38 100 ARG A C 1
ATOM 715 O O . ARG A 1 100 ? -7.172 2.160 22.262 1.00 94.38 100 ARG A O 1
ATOM 722 N N . LEU A 1 101 ? -5.660 1.430 20.764 1.00 94.44 101 LEU A N 1
ATOM 723 C CA . LEU A 1 101 ? -5.532 0.077 21.301 1.00 94.44 101 LEU A CA 1
ATOM 724 C C . LEU A 1 101 ? -4.794 0.082 22.644 1.00 94.44 101 LEU A C 1
ATOM 726 O O . LEU A 1 101 ? -5.218 -0.614 23.552 1.00 94.44 101 LEU A O 1
ATOM 730 N N . ALA A 1 102 ? -3.752 0.898 22.806 1.00 95.75 102 ALA A N 1
ATOM 731 C CA . ALA A 1 102 ? -3.053 1.046 24.083 1.00 95.75 102 ALA A CA 1
ATOM 732 C C . ALA A 1 102 ? -3.926 1.695 25.175 1.00 95.75 102 ALA A C 1
ATOM 734 O O . ALA A 1 102 ? -3.768 1.392 26.352 1.00 95.75 102 ALA A O 1
ATOM 735 N N . GLU A 1 103 ? -4.841 2.590 24.795 1.00 94.56 103 GLU A N 1
ATOM 736 C CA . GLU A 1 103 ? -5.760 3.251 25.730 1.00 94.56 103 GLU A CA 1
ATOM 737 C C . GLU A 1 103 ? -6.964 2.386 26.137 1.00 94.56 103 GLU A C 1
ATOM 739 O O . GLU A 1 103 ? -7.544 2.618 27.198 1.00 94.56 103 GLU A O 1
ATOM 744 N N . ARG A 1 104 ? -7.416 1.467 25.270 1.00 88.06 104 ARG A N 1
ATOM 745 C CA . ARG A 1 104 ? -8.733 0.806 25.398 1.00 88.06 104 ARG A CA 1
ATOM 746 C C . ARG A 1 104 ? -8.729 -0.716 25.223 1.00 88.06 104 ARG A C 1
ATOM 748 O O . ARG A 1 104 ? -9.801 -1.310 25.340 1.00 88.06 104 ARG A O 1
ATOM 755 N N . GLY A 1 105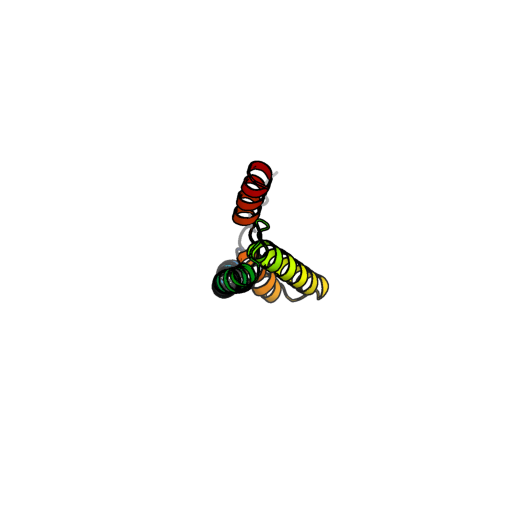 ? -7.600 -1.311 24.853 1.00 73.00 105 GLY A N 1
ATOM 75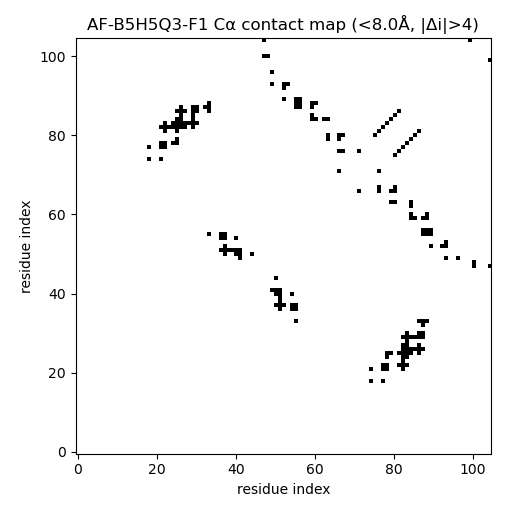6 C CA . GLY A 1 105 ? -7.394 -2.762 24.772 1.00 73.00 105 GLY A CA 1
ATOM 757 C C . GLY A 1 105 ? -6.852 -3.317 26.076 1.00 73.00 105 GLY A C 1
ATOM 758 O O . GLY A 1 105 ? -7.168 -4.493 26.351 1.00 73.00 105 GLY A O 1
#

pLDDT: mean 88.74, std 16.45, range [42.03, 98.5]

Foldseek 3Di:
DDDPDDDPDDPPVPVPVLLVVLQQQLQVQQQVVLVVQQVVQQVVDPDLDSRSQVVLQVVLVVQLVVVVVVVDDPSCCSNNVNRRSVNSHDDVVVVVSVVVSVVPD

Nearest PDB structures (foldseek):
  6b24-assembly1_A  TM=8.456E-01  e=1.041E-03  Escherichia coli
  6b2d-assembly1_A  TM=8.517E-01  e=1.104E-03  Escherichia coli
  7kk9-assembly1_B  TM=8.525E-01  e=1.754E-03  Escherichia coli
  6bx5-assembly1_A  TM=8.330E-01  e=1.656E-03  Escherichia coli
  5a43-assembly1_B  TM=7.665E-01  e=1.239E-03  Escherichia coli S88

Organism: Streptomyces pristinaespiralis (strain ATCC 25486 / DSM 40338 / CBS 914.69 / JCM 4507 / KCC S-0507 / NBRC 13074 / NRRL 2958 / 5647) (NCBI:txid457429)

Sequence (105 aa):
MAGRLGDQGGARPDGGVVNWLLVMVGAALGAPLRYLTDRAVQVRHDSVFPWGTFVVNAAGSLLLGAVAGAAVSSPAYTLLGTGLCGALTTYSTFSYETLRLAERG

InterPro domains:
  IPR003691 Fluoride-specific ion channel FluC [MF_00454] (20-105)
  IPR003691 Fluoride-specific ion channel FluC [PF02537] (21-104)
  IPR003691 Fluoride-specific ion channel FluC [PTHR28259] (20-105)

Solvent-accessible surface area (backbone atoms only — not comparable to full-atom values): 5777 Å² total; per-residue (Å²): 134,88,77,100,75,88,86,91,82,76,84,69,85,62,66,62,59,56,48,51,52,33,26,50,54,18,26,67,51,12,39,56,49,25,55,53,48,23,53,59,46,35,76,74,46,99,55,89,66,64,55,11,60,49,49,31,34,53,54,23,50,52,51,34,51,52,50,61,73,66,67,57,56,70,70,55,40,36,19,47,39,59,5,19,24,50,35,23,27,63,64,69,63,48,53,54,52,49,52,52,36,74,76,74,107

Secondary structure (DSSP, 8-state):
------------TTHHHHHHHHHHHHHHHHHHHHHHHHHHHHHH--SSS-HHHHHHHHHHHHHHHHHHHTT--HHHHIIIIIIIIHHH--HHHHHHHHHHHHHH-